Protein AF-A0A847J1B2-F1 (afdb_monomer_lite)

Foldseek 3Di:
DPPVQQQKKKWKAFPVRHGDDIDRCVVDPDDDCVPPDFHKMKIWIDGPHTPDIDIDGGD

Structure (mmCIF, N/CA/C/O backbone):
data_AF-A0A847J1B2-F1
#
_entry.id   AF-A0A847J1B2-F1
#
loop_
_atom_site.group_PDB
_atom_site.id
_atom_site.type_symbol
_atom_site.label_atom_id
_atom_site.label_alt_id
_atom_site.label_comp_id
_atom_site.label_asym_id
_atom_site.label_entity_id
_atom_site.label_seq_id
_atom_site.pdbx_PDB_ins_code
_atom_site.Cartn_x
_atom_site.Cartn_y
_atom_site.Cartn_z
_atom_site.occupancy
_atom_site.B_iso_or_equiv
_atom_site.auth_seq_id
_atom_site.auth_comp_id
_atom_site.auth_asym_id
_atom_site.auth_atom_id
_atom_site.pdbx_PDB_model_num
ATOM 1 N N . VAL A 1 1 ? 23.693 -5.251 -14.709 1.00 43.88 1 VAL A N 1
ATOM 2 C CA . VAL A 1 1 ? 22.909 -5.584 -13.497 1.00 43.88 1 VAL A CA 1
ATOM 3 C C . VAL A 1 1 ? 21.492 -5.104 -13.754 1.00 43.88 1 VAL A C 1
ATOM 5 O O . VAL A 1 1 ? 21.298 -3.900 -13.826 1.00 43.88 1 VAL A O 1
ATOM 8 N N . ASN A 1 2 ? 20.546 -6.010 -14.018 1.00 47.38 2 ASN A N 1
ATOM 9 C CA . ASN A 1 2 ? 19.139 -5.632 -14.186 1.00 47.38 2 ASN A CA 1
ATOM 10 C C . ASN A 1 2 ? 18.618 -5.195 -12.821 1.00 47.38 2 ASN A C 1
ATOM 12 O O . ASN A 1 2 ? 18.595 -5.987 -11.879 1.00 47.38 2 ASN A O 1
ATOM 16 N N . ASN A 1 3 ? 18.295 -3.915 -12.697 1.00 55.47 3 ASN A N 1
ATOM 17 C CA . ASN A 1 3 ? 17.946 -3.297 -11.431 1.00 55.47 3 ASN A CA 1
ATOM 18 C C . ASN A 1 3 ? 16.471 -3.611 -11.128 1.00 55.47 3 ASN A C 1
ATOM 20 O O . ASN A 1 3 ? 15.601 -2.772 -11.326 1.00 55.47 3 ASN A O 1
ATOM 24 N N . LEU A 1 4 ? 16.192 -4.849 -10.693 1.00 60.41 4 LEU A N 1
ATOM 25 C CA . LEU A 1 4 ? 14.843 -5.417 -10.500 1.00 60.41 4 LEU A CA 1
ATOM 26 C C . LEU A 1 4 ? 13.881 -4.542 -9.670 1.00 60.41 4 LEU A C 1
ATOM 28 O O . LEU A 1 4 ? 12.675 -4.755 -9.715 1.00 60.41 4 LEU A O 1
ATOM 32 N N . PHE A 1 5 ? 14.404 -3.594 -8.893 1.00 62.59 5 PHE A N 1
ATOM 33 C CA . PHE A 1 5 ? 13.633 -2.739 -7.994 1.00 62.59 5 PHE A CA 1
ATOM 34 C C . PHE A 1 5 ? 13.258 -1.370 -8.582 1.00 62.59 5 PHE A C 1
ATOM 36 O O . PHE A 1 5 ? 12.459 -0.669 -7.966 1.00 62.59 5 PHE A O 1
ATOM 43 N N . GLN A 1 6 ? 13.796 -0.974 -9.746 1.00 68.19 6 GLN A N 1
ATOM 44 C CA . GLN A 1 6 ? 13.503 0.349 -10.323 1.00 68.19 6 GLN A CA 1
ATOM 45 C C . GLN A 1 6 ? 12.074 0.479 -10.863 1.00 68.19 6 GLN A C 1
ATOM 47 O O . GLN A 1 6 ? 11.501 1.569 -10.824 1.00 68.19 6 GLN A O 1
ATOM 52 N N . ASP A 1 7 ? 11.469 -0.637 -11.265 1.00 83.50 7 ASP A N 1
ATOM 53 C CA . ASP A 1 7 ? 10.121 -0.658 -11.843 1.00 83.50 7 ASP A CA 1
ATOM 54 C C . ASP A 1 7 ? 9.051 -1.135 -10.854 1.00 83.50 7 ASP A C 1
ATOM 56 O O . ASP A 1 7 ? 7.901 -1.362 -11.226 1.00 83.50 7 ASP A O 1
ATOM 60 N N . VAL A 1 8 ? 9.409 -1.287 -9.575 1.00 91.12 8 VAL A N 1
ATOM 61 C CA . VAL A 1 8 ? 8.461 -1.706 -8.544 1.00 91.12 8 VAL A CA 1
ATOM 62 C C . VAL A 1 8 ? 7.795 -0.484 -7.931 1.00 91.12 8 VAL A C 1
ATOM 64 O O . VAL A 1 8 ? 8.440 0.345 -7.296 1.00 91.12 8 VAL A O 1
ATOM 67 N N . ASN A 1 9 ? 6.479 -0.418 -8.057 1.00 93.38 9 ASN A N 1
ATOM 68 C CA . ASN A 1 9 ? 5.618 0.502 -7.329 1.00 93.38 9 ASN A CA 1
ATOM 69 C C . ASN A 1 9 ? 5.008 -0.199 -6.114 1.00 93.38 9 ASN A C 1
ATOM 71 O O . ASN A 1 9 ? 4.904 -1.428 -6.063 1.00 93.38 9 ASN A O 1
ATOM 75 N N . TRP A 1 10 ? 4.572 0.584 -5.139 1.00 95.00 10 TRP A N 1
ATOM 76 C CA . TRP A 1 10 ? 3.773 0.115 -4.021 1.00 95.00 10 TRP A CA 1
ATOM 77 C C . TRP A 1 10 ? 2.526 0.978 -3.869 1.00 95.00 10 TRP A C 1
ATOM 79 O O . TRP A 1 10 ? 2.557 2.178 -4.113 1.00 95.00 10 TRP A O 1
ATOM 89 N N . VAL A 1 11 ? 1.431 0.361 -3.435 1.00 95.69 11 VAL A N 1
ATOM 90 C CA . VAL A 1 11 ? 0.160 1.032 -3.142 1.00 95.69 11 VAL A CA 1
ATOM 91 C C . VAL A 1 11 ? -0.349 0.548 -1.794 1.00 95.69 11 VAL A C 1
ATOM 93 O O . VAL A 1 11 ? -0.384 -0.657 -1.534 1.00 95.69 11 VAL A O 1
ATOM 96 N N . VAL A 1 12 ? -0.770 1.477 -0.943 1.00 97.00 12 VAL A N 1
ATOM 97 C CA . VAL A 1 12 ? -1.438 1.202 0.326 1.00 97.00 12 VAL A CA 1
ATOM 98 C C . VAL A 1 12 ? -2.935 1.410 0.180 1.00 97.00 12 VAL A C 1
ATOM 100 O O . VAL A 1 12 ? -3.402 2.453 -0.278 1.00 97.00 12 VAL A O 1
ATOM 103 N N . THR A 1 13 ? -3.689 0.412 0.625 1.00 97.81 13 THR A N 1
ATOM 104 C CA . THR A 1 13 ? -5.147 0.466 0.745 1.00 97.81 13 THR A CA 1
ATOM 105 C C . THR A 1 13 ? -5.575 0.106 2.160 1.00 97.81 13 THR A C 1
ATOM 107 O O . THR A 1 13 ? -4.864 -0.611 2.869 1.00 97.81 13 THR A O 1
ATOM 110 N N . ASP A 1 14 ? -6.731 0.600 2.586 1.00 97.25 14 ASP A N 1
ATOM 111 C CA . ASP A 1 14 ? -7.354 0.151 3.828 1.00 97.25 14 ASP A CA 1
ATOM 112 C C . ASP A 1 14 ? -8.065 -1.206 3.662 1.00 97.25 14 ASP A C 1
ATOM 114 O O . ASP A 1 14 ? -8.141 -1.776 2.572 1.00 97.25 14 ASP A O 1
ATOM 118 N N . ALA A 1 15 ? -8.626 -1.737 4.750 1.00 96.75 15 ALA A N 1
ATOM 119 C CA . ALA A 1 15 ? -9.335 -3.018 4.745 1.00 96.75 15 ALA A CA 1
ATOM 120 C C . ALA A 1 15 ? -10.544 -3.094 3.792 1.00 96.75 15 ALA A C 1
ATOM 122 O O . ALA A 1 15 ? -10.983 -4.192 3.460 1.00 96.75 15 ALA A O 1
ATOM 123 N N . LYS A 1 16 ? -11.101 -1.950 3.377 1.00 96.75 16 LYS A N 1
ATOM 124 C CA . LYS A 1 16 ? -12.212 -1.861 2.419 1.00 96.75 16 LYS A CA 1
ATOM 125 C C . LYS A 1 16 ? -11.712 -1.704 0.978 1.00 96.75 16 LYS A C 1
ATOM 127 O O . LYS A 1 16 ? -12.525 -1.527 0.077 1.00 96.75 16 LYS A O 1
ATOM 132 N N . GLY A 1 17 ? -10.396 -1.740 0.763 1.00 95.31 17 GLY A N 1
ATOM 133 C CA . GLY A 1 17 ? -9.768 -1.501 -0.531 1.00 95.31 17 GLY A CA 1
ATOM 134 C C . GLY A 1 17 ? -9.729 -0.025 -0.928 1.00 95.31 17 GLY A C 1
ATOM 135 O O . GLY A 1 17 ? -9.446 0.277 -2.084 1.00 95.31 17 GLY A O 1
ATOM 136 N N . ARG A 1 18 ? -10.011 0.910 -0.008 1.00 97.06 18 ARG A N 1
ATOM 137 C CA . ARG A 1 18 ? -9.925 2.344 -0.309 1.00 97.06 18 ARG A CA 1
ATOM 138 C C . ARG A 1 18 ? -8.461 2.751 -0.378 1.00 97.06 18 ARG A C 1
ATOM 140 O O . ARG A 1 18 ? -7.674 2.390 0.496 1.00 97.06 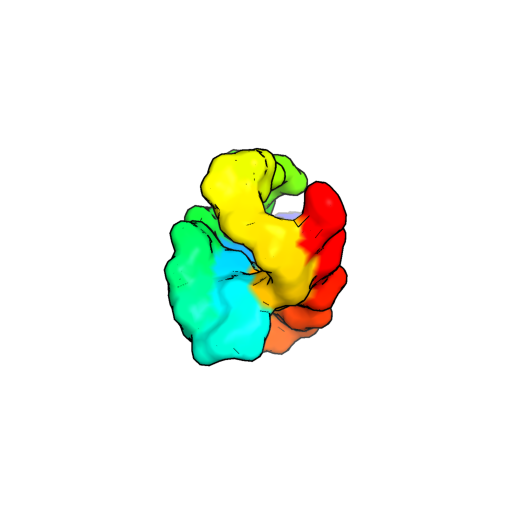18 ARG A O 1
ATOM 147 N N . TYR A 1 19 ? -8.118 3.496 -1.421 1.00 96.56 19 TYR A N 1
ATOM 148 C CA . TYR A 1 19 ? -6.780 4.036 -1.625 1.00 96.56 19 TYR A CA 1
ATOM 149 C C . TYR A 1 19 ? -6.358 4.939 -0.461 1.00 96.56 19 TYR A C 1
ATOM 151 O O . TYR A 1 19 ? -7.155 5.739 0.029 1.00 96.56 19 TYR A O 1
ATOM 159 N N . VAL A 1 20 ? -5.099 4.805 -0.043 1.00 96.38 20 VAL A N 1
ATOM 160 C CA . VAL A 1 20 ? -4.472 5.649 0.982 1.00 96.38 20 VAL A CA 1
ATOM 161 C C . VAL A 1 20 ? -3.317 6.438 0.374 1.00 96.38 20 VAL A C 1
ATOM 163 O O . VAL A 1 20 ? -3.303 7.662 0.461 1.00 96.38 20 VAL A O 1
ATOM 166 N N . MET A 1 21 ? -2.347 5.743 -0.225 1.00 95.50 21 MET A N 1
ATOM 167 C CA . MET A 1 21 ? -1.172 6.347 -0.862 1.00 95.50 21 MET A CA 1
ATOM 168 C C . MET A 1 21 ? -0.434 5.347 -1.753 1.00 95.50 21 MET A C 1
ATOM 170 O O . MET A 1 21 ? -0.642 4.141 -1.635 1.00 95.50 21 MET A O 1
ATOM 174 N N . GLU A 1 22 ? 0.479 5.842 -2.582 1.00 94.81 22 GLU A N 1
ATOM 175 C CA . GLU A 1 22 ? 1.371 5.039 -3.415 1.00 94.81 22 GLU A CA 1
ATOM 176 C C . GLU A 1 22 ? 2.745 5.690 -3.576 1.00 94.81 22 GLU A C 1
ATOM 178 O O . GLU A 1 22 ? 2.956 6.848 -3.204 1.00 94.81 22 GLU A O 1
ATOM 183 N N . GLY A 1 23 ? 3.676 4.938 -4.150 1.00 93.00 23 GLY A N 1
ATOM 184 C CA . GLY A 1 23 ? 4.988 5.435 -4.523 1.00 93.00 23 GLY A CA 1
ATOM 185 C C . GLY A 1 23 ? 5.795 4.403 -5.297 1.00 93.00 23 GLY A C 1
ATOM 186 O O . GLY A 1 23 ? 5.367 3.265 -5.498 1.00 93.00 23 GLY A O 1
ATOM 187 N N . ARG A 1 24 ? 6.995 4.801 -5.719 1.00 91.81 24 ARG A N 1
ATOM 188 C CA . ARG A 1 24 ? 7.971 3.888 -6.318 1.00 91.81 24 ARG A CA 1
ATOM 189 C C . ARG A 1 24 ? 8.888 3.370 -5.221 1.00 91.81 24 ARG A C 1
ATOM 191 O O . ARG A 1 24 ? 9.348 4.135 -4.373 1.00 91.81 24 ARG A O 1
ATOM 198 N N . LEU A 1 25 ? 9.173 2.075 -5.238 1.00 90.12 25 LEU A N 1
ATOM 199 C CA . LEU A 1 25 ? 10.072 1.443 -4.274 1.00 90.12 25 LEU A CA 1
ATOM 200 C C . LEU A 1 25 ? 11.498 1.999 -4.385 1.00 90.12 25 LEU A C 1
ATOM 202 O O . LEU A 1 25 ? 12.191 2.107 -3.380 1.00 90.12 25 LEU A O 1
ATOM 206 N N . ALA A 1 26 ? 11.908 2.408 -5.590 1.00 88.94 26 ALA A N 1
ATOM 207 C CA . ALA A 1 26 ? 13.186 3.075 -5.823 1.00 88.94 26 ALA A CA 1
ATOM 208 C C . ALA A 1 26 ? 13.314 4.419 -5.080 1.00 88.94 26 ALA A C 1
ATOM 210 O O . ALA A 1 26 ? 14.411 4.768 -4.648 1.00 88.94 26 ALA A O 1
ATOM 211 N N . ASP A 1 27 ? 12.201 5.138 -4.898 1.00 87.88 27 ASP A N 1
ATOM 212 C CA . ASP A 1 27 ? 12.184 6.495 -4.339 1.00 87.88 27 ASP A CA 1
ATOM 213 C C . ASP A 1 27 ? 11.882 6.502 -2.834 1.00 87.88 27 ASP A C 1
ATOM 215 O O . ASP A 1 27 ? 12.292 7.409 -2.110 1.00 87.88 27 ASP A O 1
ATOM 219 N N . SER A 1 28 ? 11.158 5.493 -2.337 1.00 80.69 28 SER A N 1
ATOM 220 C CA . SER A 1 28 ? 10.712 5.437 -0.946 1.00 80.69 28 SER A CA 1
ATOM 221 C C . SER A 1 28 ? 10.802 4.033 -0.360 1.00 80.69 28 SER A C 1
ATOM 223 O O . SER A 1 28 ? 10.157 3.092 -0.823 1.00 80.69 28 SER A O 1
ATOM 225 N N . HIS A 1 29 ? 11.573 3.936 0.726 1.00 79.12 29 HIS A N 1
ATOM 226 C CA . HIS A 1 29 ? 11.745 2.721 1.526 1.00 79.12 29 HIS A CA 1
ATOM 227 C C . HIS A 1 29 ? 10.964 2.774 2.849 1.00 79.12 29 HIS A C 1
ATOM 229 O O . HIS A 1 29 ? 10.845 1.762 3.539 1.00 79.12 29 HIS A O 1
ATOM 235 N N . GLN A 1 30 ? 10.434 3.945 3.215 1.00 87.81 30 GLN A N 1
ATOM 236 C CA . GLN A 1 30 ? 9.699 4.162 4.455 1.00 87.81 30 GLN A CA 1
ATOM 237 C C . GLN A 1 30 ? 8.521 5.103 4.208 1.00 87.81 30 GLN A C 1
ATOM 239 O O . GLN A 1 30 ? 8.658 6.141 3.564 1.00 87.81 30 GLN A O 1
ATOM 244 N N . ILE A 1 31 ? 7.369 4.738 4.763 1.00 88.56 31 ILE A N 1
ATOM 245 C CA . ILE A 1 31 ? 6.121 5.490 4.643 1.00 88.56 31 ILE A CA 1
ATOM 246 C C . ILE A 1 31 ? 5.582 5.816 6.033 1.00 88.56 31 ILE A C 1
ATOM 248 O O . ILE A 1 31 ? 5.708 5.010 6.959 1.00 88.56 31 ILE A O 1
ATOM 252 N N . ASP A 1 32 ? 4.986 6.996 6.184 1.00 90.75 32 ASP A N 1
ATOM 253 C CA . ASP A 1 32 ? 4.360 7.417 7.433 1.00 90.75 32 ASP A CA 1
ATOM 254 C C . ASP A 1 32 ? 2.847 7.199 7.370 1.00 90.75 32 ASP A C 1
ATOM 256 O O . ASP A 1 32 ? 2.143 7.814 6.571 1.00 90.75 32 ASP A O 1
ATOM 260 N N . LEU A 1 33 ? 2.350 6.316 8.234 1.00 91.69 33 LEU A N 1
ATOM 261 C CA . LEU A 1 33 ? 0.927 6.008 8.373 1.00 91.69 33 LEU A CA 1
ATOM 262 C C . LEU A 1 33 ? 0.366 6.453 9.731 1.00 91.69 33 LEU A C 1
ATOM 264 O O . LEU A 1 33 ? -0.754 6.087 10.074 1.00 91.69 33 LEU A O 1
ATOM 268 N N . ARG A 1 34 ? 1.111 7.236 10.525 1.00 91.12 34 ARG A N 1
ATOM 269 C CA . ARG A 1 34 ? 0.704 7.631 11.889 1.00 91.12 34 ARG A CA 1
ATOM 270 C C . ARG A 1 34 ? -0.577 8.463 11.932 1.00 91.12 34 ARG A C 1
ATOM 272 O O . ARG A 1 34 ? -1.269 8.451 12.943 1.00 91.12 34 ARG A O 1
ATOM 279 N N . THR A 1 35 ? -0.889 9.178 10.854 1.00 93.62 35 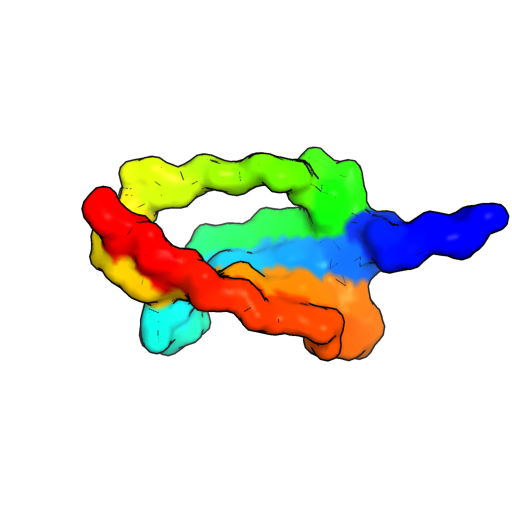THR A N 1
ATOM 280 C CA . THR A 1 35 ? -2.121 9.969 10.725 1.00 93.62 35 THR A CA 1
ATOM 281 C C . THR A 1 35 ? -3.316 9.140 10.255 1.00 93.62 35 THR A C 1
ATOM 283 O O . THR A 1 35 ? -4.444 9.630 10.285 1.00 93.62 35 THR A O 1
ATOM 286 N N . GLN A 1 36 ? -3.095 7.893 9.827 1.00 95.50 36 GLN A N 1
ATOM 287 C CA . GLN A 1 36 ? -4.158 7.018 9.354 1.00 95.50 36 GLN A CA 1
ATOM 288 C C . GLN A 1 36 ? -4.899 6.374 10.534 1.00 95.50 36 GLN A C 1
ATOM 290 O O . GLN A 1 36 ? -4.283 6.052 11.555 1.00 95.50 36 GLN A O 1
ATOM 295 N N . PRO A 1 37 ? -6.220 6.142 10.419 1.00 96.00 37 PRO A N 1
ATOM 296 C CA . PRO A 1 37 ? -6.979 5.460 11.458 1.00 96.00 37 PRO A CA 1
ATOM 297 C C . PRO A 1 37 ? -6.394 4.085 11.797 1.00 96.00 37 PRO A C 1
ATOM 299 O O . PRO A 1 37 ? -5.922 3.361 10.918 1.00 96.00 37 PRO A O 1
ATOM 302 N N . LYS A 1 38 ? -6.500 3.682 13.066 1.00 96.69 38 LYS A N 1
ATOM 303 C CA . LYS A 1 38 ? -6.181 2.311 13.488 1.00 96.69 38 LYS A CA 1
ATOM 304 C C . LYS A 1 38 ? -7.005 1.311 12.681 1.00 96.69 38 LYS A C 1
ATOM 306 O O . LYS A 1 38 ? -8.186 1.537 12.416 1.00 96.69 38 LYS A O 1
ATOM 311 N N . GLY A 1 39 ? -6.390 0.197 12.305 1.00 96.88 39 GLY A N 1
ATOM 312 C CA . GLY A 1 39 ? -7.046 -0.787 11.457 1.00 96.88 39 GLY A CA 1
ATOM 313 C C . GLY A 1 39 ? -6.084 -1.636 10.642 1.00 96.88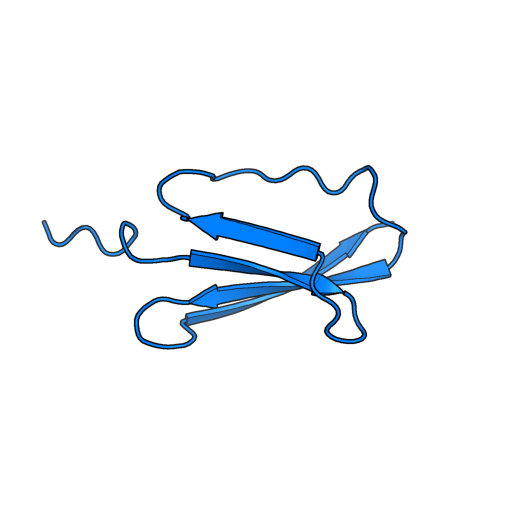 39 GLY A C 1
ATOM 314 O O . GLY A 1 39 ? -4.869 -1.621 10.839 1.00 96.88 39 GLY A O 1
ATOM 315 N N . VAL A 1 40 ? -6.665 -2.411 9.730 1.00 97.81 40 VAL A N 1
ATOM 316 C CA . VAL A 1 40 ? -5.927 -3.258 8.793 1.00 97.81 40 VAL A CA 1
ATOM 317 C C . VAL A 1 40 ? -5.719 -2.503 7.485 1.00 97.81 40 VAL A C 1
ATOM 319 O O . VAL A 1 40 ? -6.659 -1.923 6.946 1.00 97.81 40 VAL A O 1
ATOM 322 N N . TYR A 1 41 ? -4.498 -2.580 6.973 1.00 98.19 41 TYR A N 1
ATOM 323 C CA . TYR A 1 41 ? -4.081 -2.032 5.691 1.00 98.19 41 TYR A CA 1
ATOM 324 C C . TYR A 1 41 ? -3.377 -3.107 4.872 1.00 98.19 41 TYR A C 1
ATOM 326 O O . TYR A 1 41 ? -2.851 -4.085 5.414 1.00 98.19 41 TYR A O 1
ATOM 334 N N . PHE A 1 42 ? -3.342 -2.904 3.563 1.00 97.75 42 PHE A N 1
ATOM 335 C CA . PHE A 1 42 ? -2.639 -3.764 2.628 1.00 97.75 42 PHE A CA 1
ATOM 336 C C . PHE A 1 42 ? -1.673 -2.940 1.794 1.00 97.75 42 PHE A C 1
ATOM 338 O O . PHE A 1 42 ? -2.073 -1.950 1.188 1.00 97.75 42 PHE A O 1
ATOM 345 N N . ILE A 1 43 ? -0.417 -3.377 1.751 1.00 96.50 43 ILE A N 1
ATOM 346 C CA . ILE A 1 43 ? 0.618 -2.830 0.879 1.00 96.50 43 ILE A CA 1
ATOM 347 C C . ILE A 1 43 ? 0.786 -3.802 -0.281 1.00 96.50 43 ILE A C 1
ATOM 349 O O . ILE A 1 43 ? 1.198 -4.947 -0.083 1.00 96.50 43 ILE A O 1
ATOM 353 N N . LYS A 1 44 ? 0.438 -3.364 -1.484 1.00 95.88 44 LYS A N 1
ATOM 354 C CA . LYS A 1 44 ? 0.561 -4.134 -2.718 1.00 95.88 44 LYS A CA 1
ATOM 355 C C . LYS A 1 44 ? 1.775 -3.634 -3.489 1.00 95.88 44 LYS A C 1
ATOM 357 O O . LYS A 1 44 ? 1.830 -2.457 -3.809 1.00 95.88 44 LYS A O 1
ATOM 362 N N . PHE A 1 45 ? 2.707 -4.527 -3.801 1.00 94.06 45 PHE A N 1
ATOM 363 C CA . PHE A 1 45 ? 3.873 -4.242 -4.636 1.00 94.06 45 PHE A CA 1
ATOM 364 C C . PHE A 1 45 ? 3.611 -4.726 -6.063 1.00 94.06 45 PHE A C 1
ATOM 366 O O . PHE A 1 45 ? 3.209 -5.877 -6.263 1.00 94.06 45 PHE A O 1
ATOM 373 N N . THR A 1 46 ? 3.829 -3.863 -7.049 1.00 92.94 46 THR A N 1
ATOM 374 C CA . THR A 1 46 ? 3.527 -4.108 -8.467 1.00 92.94 46 THR A CA 1
ATOM 375 C C . THR A 1 46 ? 4.679 -3.670 -9.357 1.00 92.94 46 THR A C 1
ATOM 377 O O . THR A 1 46 ? 5.129 -2.537 -9.230 1.00 92.94 46 THR A O 1
ATOM 380 N N . GLY A 1 47 ? 5.102 -4.537 -10.274 1.00 88.12 47 GLY A N 1
ATOM 381 C CA . GLY A 1 47 ? 5.803 -4.151 -11.505 1.00 88.12 47 GLY A CA 1
ATOM 382 C C . GLY A 1 47 ? 4.851 -4.360 -12.685 1.00 88.12 47 GLY A C 1
ATOM 383 O O . GLY A 1 47 ? 3.682 -3.991 -12.586 1.00 88.12 47 GLY A O 1
ATOM 384 N N . ASP A 1 48 ? 5.289 -5.078 -13.722 1.00 86.44 48 ASP A N 1
ATOM 385 C CA . ASP A 1 48 ? 4.408 -5.549 -14.812 1.00 86.44 48 ASP A CA 1
ATOM 386 C C . ASP A 1 48 ? 3.254 -6.437 -14.310 1.00 86.44 48 ASP A C 1
ATOM 388 O O . ASP A 1 48 ? 2.191 -6.519 -14.919 1.00 86.44 48 ASP A O 1
ATOM 392 N N . ASN A 1 49 ? 3.461 -7.098 -13.168 1.00 88.19 49 ASN A N 1
ATOM 393 C CA . ASN A 1 49 ? 2.472 -7.909 -12.469 1.00 88.19 49 ASN A CA 1
ATOM 394 C C . ASN A 1 49 ? 2.444 -7.569 -10.973 1.00 88.19 49 ASN A C 1
ATOM 396 O O . ASN A 1 49 ? 3.332 -6.899 -10.436 1.00 88.19 49 ASN A O 1
ATOM 400 N N . VAL A 1 50 ? 1.434 -8.084 -10.268 1.00 90.50 50 VAL A N 1
ATOM 401 C CA . VAL A 1 50 ? 1.415 -8.055 -8.800 1.00 90.50 50 VAL A CA 1
ATOM 402 C C . VAL A 1 50 ? 2.507 -8.977 -8.274 1.00 90.50 50 VAL A C 1
ATOM 404 O O . VAL A 1 50 ? 2.468 -10.179 -8.512 1.00 90.50 50 VAL A O 1
ATOM 407 N N . LEU A 1 51 ? 3.460 -8.413 -7.538 1.00 92.56 51 LEU A N 1
ATOM 408 C CA . LEU A 1 51 ? 4.603 -9.151 -7.007 1.00 92.56 51 LEU A CA 1
ATOM 409 C C . LEU A 1 51 ? 4.279 -9.752 -5.643 1.00 92.56 51 LEU A C 1
ATOM 411 O O . LEU A 1 51 ? 4.477 -10.941 -5.412 1.00 92.56 51 LEU A O 1
ATOM 415 N N . CYS A 1 52 ? 3.764 -8.934 -4.723 1.00 93.81 52 CYS A N 1
ATOM 416 C C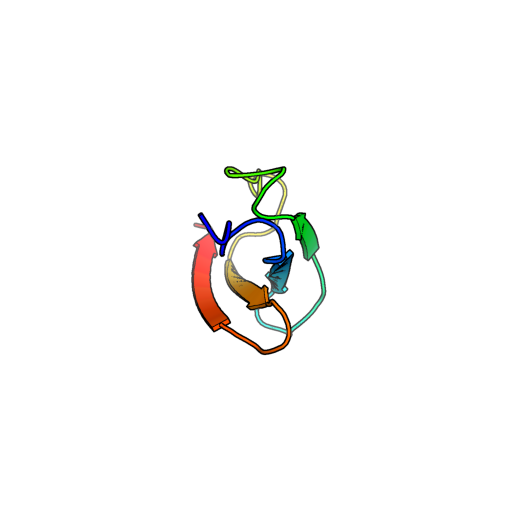A . CYS A 1 52 ? 3.272 -9.422 -3.441 1.00 93.81 52 CYS A CA 1
ATOM 417 C C . CYS A 1 52 ? 2.298 -8.442 -2.787 1.00 93.81 52 CYS A C 1
ATOM 419 O O . CYS A 1 52 ? 2.245 -7.258 -3.124 1.00 93.81 52 CYS A O 1
ATOM 421 N N . ILE A 1 53 ? 1.542 -8.949 -1.815 1.00 95.62 53 ILE A N 1
ATOM 422 C CA . ILE A 1 53 ? 0.677 -8.151 -0.950 1.00 95.62 53 ILE A CA 1
ATOM 423 C C . ILE A 1 53 ? 1.066 -8.442 0.497 1.00 95.62 53 ILE A C 1
ATOM 425 O O . ILE A 1 53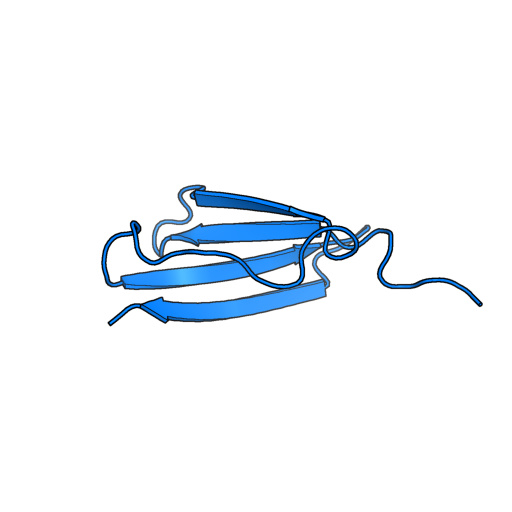 ? 1.214 -9.599 0.894 1.00 95.62 53 ILE A O 1
ATOM 429 N N . LYS A 1 54 ? 1.242 -7.391 1.293 1.00 96.38 54 LYS A N 1
ATOM 430 C CA . LYS A 1 54 ? 1.547 -7.464 2.722 1.00 96.38 54 LYS A CA 1
ATOM 431 C C . LYS A 1 54 ? 0.398 -6.866 3.518 1.00 96.38 54 LYS A C 1
ATOM 433 O O . LYS A 1 54 ? -0.086 -5.789 3.192 1.00 96.38 54 LYS A O 1
ATOM 438 N N . LYS A 1 55 ? -0.017 -7.556 4.578 1.00 96.69 55 LYS A N 1
ATOM 439 C CA . LYS A 1 55 ? -0.986 -7.043 5.550 1.00 96.69 55 LYS A CA 1
ATOM 440 C C . LYS A 1 55 ? -0.247 -6.284 6.649 1.00 96.69 55 LYS A C 1
ATOM 442 O O . LYS A 1 55 ? 0.698 -6.815 7.227 1.00 96.69 55 LYS A O 1
ATOM 447 N N . LEU A 1 56 ? -0.722 -5.089 6.972 1.00 94.81 56 LEU A N 1
ATOM 448 C CA . LEU A 1 56 ? -0.247 -4.255 8.069 1.00 94.81 56 LEU A CA 1
ATOM 449 C C . LEU A 1 56 ? -1.399 -3.994 9.044 1.00 94.81 56 LEU A C 1
ATOM 451 O O . LEU A 1 56 ? -2.539 -3.802 8.627 1.00 94.81 56 LEU A O 1
ATOM 455 N N . VAL A 1 57 ? -1.113 -3.994 10.346 1.00 96.12 57 VAL A N 1
ATOM 456 C CA . VAL A 1 57 ? -2.093 -3.660 11.389 1.00 96.12 57 VAL A CA 1
ATOM 457 C C . VAL A 1 57 ? -1.579 -2.459 12.168 1.00 96.12 57 VAL A C 1
ATOM 459 O O . VAL A 1 57 ? -0.571 -2.570 12.862 1.00 96.12 57 VAL A O 1
ATOM 462 N N . LEU A 1 58 ? -2.280 -1.332 12.062 1.00 95.38 58 LEU A N 1
ATOM 463 C C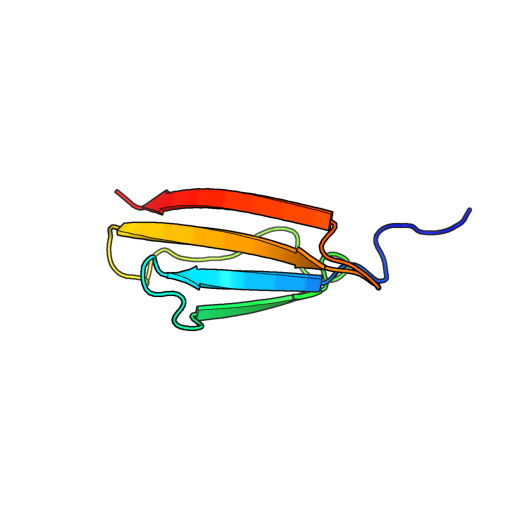A . LEU A 1 58 ? -2.028 -0.137 12.866 1.00 95.38 58 LEU A CA 1
ATOM 464 C C . LEU A 1 58 ? -2.829 -0.238 14.169 1.00 95.38 58 LEU A C 1
ATOM 466 O O . LEU A 1 58 ? -4.037 -0.493 14.127 1.00 95.38 58 LEU A O 1
ATOM 470 N N . ARG A 1 59 ? -2.148 -0.084 15.309 1.00 91.00 59 ARG A N 1
ATOM 471 C CA . ARG A 1 59 ? -2.688 -0.306 16.661 1.00 91.00 59 ARG A CA 1
ATOM 472 C C . ARG A 1 59 ? -2.767 0.958 17.495 1.00 91.00 59 ARG A C 1
ATOM 474 O O . ARG A 1 59 ? -2.080 1.947 17.187 1.00 91.00 59 ARG A O 1
#

Sequence (59 aa):
VNNLFQDVNWVVTDAKGRYVMEGRLADSHQIDLRTQPKGVYFIKFTGDNVLCIKKLVLR

Radius of gyration: 12.14 Å; chains: 1; bounding box: 35×19×32 Å

pLDDT: mean 89.44, std 12.17, range [43.88, 98.19]

Secondary structure (DSSP, 8-state):
---TTTT-EEEEEETT--EEEEEETTT-S----TTSPSEEEEEEEESSSEEEEEEEEE-